Protein AF-A0A847G206-F1 (afdb_monomer)

Sequence (70 aa):
PMYETPSSLFLQTGKESPGEHHSSYHEYLFKLRRVKDRLFTESARQMAEHRHAAMQTFFEQLAAEYKGLA

Radius of gyration: 13.71 Å; Cα contacts (8 Å, |Δi|>4): 57; c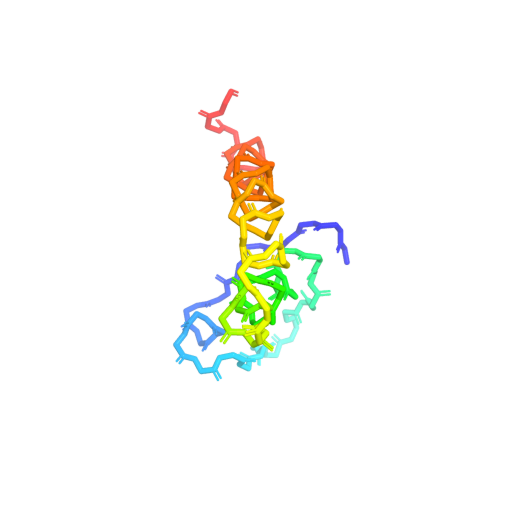hains: 1; bounding box: 26×26×36 Å

Nearest PDB structures (foldseek):
  5dqv-assembly1_B  TM=7.392E-01  e=4.398E-02  Bacillus subtilis
  5dqw-assembly1_A  TM=7.533E-01  e=6.060E-02  Bacillus subtilis
  3b57-assembly1_A-2  TM=8.510E-01  e=2.647E-01  Listeria innocua Clip11262

pLDDT: mean 96.86, std 2.47, range [84.12, 98.5]

Foldseek 3Di:
DQDDDADPCCLVPVDGDVPGDCHPLSCCSNPDLCVLVVDDDPVSNVVVVVVNVVVVVVSVVVVCVVVVND

Solvent-accessible surface area (backbone atoms only — not comparable to full-atom values): 4200 Å² total; per-residue (Å²): 93,72,69,57,87,77,48,75,58,23,77,75,70,67,43,76,54,94,90,57,67,81,11,58,52,45,47,36,76,69,46,59,74,56,53,48,80,73,48,88,48,69,71,54,33,58,54,27,54,59,53,46,52,54,52,50,54,53,53,53,50,51,53,30,50,77,69,68,73,104

Secondary structure (DSSP, 8-state):
----PPPHHHHHHS-PPTT----HHHHHHHTGGGGGGG--SHHHHHHHHHHHHHHHHHHHHHHHHHTT--

Structure (mmCIF, N/CA/C/O backbone):
data_AF-A0A847G206-F1
#
_entry.id   AF-A0A847G206-F1
#
loop_
_atom_site.group_PDB
_atom_site.id
_atom_site.type_symbol
_atom_site.label_atom_id
_atom_site.label_alt_id
_atom_site.label_comp_id
_atom_site.label_asym_id
_atom_site.label_entity_id
_atom_site.label_seq_id
_atom_site.pdbx_PDB_ins_code
_atom_site.Cartn_x
_atom_site.Cartn_y
_atom_site.Cartn_z
_atom_site.occupancy
_atom_site.B_iso_or_equiv
_atom_site.auth_seq_id
_atom_site.auth_comp_id
_atom_site.auth_asym_id
_atom_site.auth_atom_id
_atom_site.pdbx_PDB_model_num
ATOM 1 N N . PRO A 1 1 ? 11.408 -8.748 -4.676 1.00 86.75 1 PRO A N 1
ATOM 2 C CA . PRO A 1 1 ? 12.125 -7.444 -4.623 1.00 86.75 1 PRO A CA 1
ATOM 3 C C . PRO A 1 1 ? 11.446 -6.514 -3.604 1.00 86.75 1 PRO A C 1
ATOM 5 O O . PRO A 1 1 ? 10.328 -6.812 -3.189 1.00 86.75 1 PRO A O 1
ATOM 8 N N . MET A 1 2 ? 12.087 -5.409 -3.202 1.00 88.00 2 MET A N 1
ATOM 9 C CA . MET A 1 2 ? 11.443 -4.420 -2.315 1.00 88.00 2 MET A CA 1
ATOM 10 C C . MET A 1 2 ? 10.352 -3.627 -3.046 1.00 88.00 2 MET A C 1
ATOM 12 O O . MET A 1 2 ? 9.245 -3.484 -2.532 1.00 88.00 2 MET A O 1
ATOM 16 N N . TYR A 1 3 ? 10.642 -3.188 -4.273 1.00 95.56 3 TYR A N 1
ATOM 17 C CA . TYR A 1 3 ? 9.703 -2.520 -5.167 1.00 95.56 3 TYR A CA 1
ATOM 18 C C . TYR A 1 3 ? 9.728 -3.182 -6.544 1.00 95.56 3 TYR A C 1
ATOM 20 O O . TYR A 1 3 ? 10.772 -3.644 -7.000 1.00 95.56 3 TYR A O 1
ATOM 28 N N . GLU A 1 4 ? 8.567 -3.214 -7.183 1.00 96.38 4 GLU A N 1
ATOM 29 C CA . GLU A 1 4 ? 8.387 -3.531 -8.597 1.00 96.38 4 GLU A CA 1
ATOM 30 C C . GLU A 1 4 ? 7.124 -2.793 -9.043 1.00 96.38 4 GLU A C 1
ATOM 32 O O . GLU A 1 4 ? 6.179 -2.681 -8.254 1.00 96.38 4 GLU A O 1
ATOM 37 N N . THR A 1 5 ? 7.127 -2.230 -10.253 1.00 96.00 5 THR A N 1
ATOM 38 C CA . THR A 1 5 ? 5.966 -1.484 -10.755 1.00 96.00 5 THR A CA 1
ATOM 39 C C . THR A 1 5 ? 4.842 -2.480 -11.039 1.00 96.00 5 THR A C 1
ATOM 41 O O . THR A 1 5 ? 5.036 -3.331 -11.904 1.00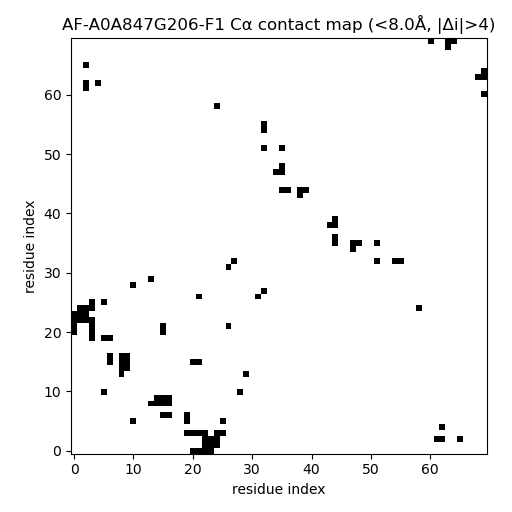 96.00 5 THR A O 1
ATOM 44 N N . PRO A 1 6 ? 3.685 -2.385 -10.358 1.00 97.06 6 PRO A N 1
ATOM 45 C CA . PRO A 1 6 ? 2.610 -3.345 -10.548 1.00 97.06 6 PRO A CA 1
ATOM 46 C C . PRO A 1 6 ? 2.008 -3.199 -11.942 1.00 97.06 6 PRO A C 1
ATOM 48 O O . PRO A 1 6 ? 1.760 -2.087 -12.426 1.00 97.06 6 PRO A O 1
ATOM 51 N N . SER A 1 7 ? 1.732 -4.329 -12.575 1.00 97.94 7 SER A N 1
ATOM 52 C CA . SER A 1 7 ? 1.060 -4.394 -13.861 1.00 97.94 7 SER A CA 1
ATOM 53 C C . SER A 1 7 ? -0.392 -3.930 -13.751 1.00 97.94 7 SER A C 1
ATOM 55 O O . SER A 1 7 ? -1.035 -3.981 -12.696 1.00 97.94 7 SER A O 1
ATOM 57 N N . SER A 1 8 ? -0.971 -3.522 -14.881 1.00 97.69 8 SER A N 1
ATOM 58 C CA . SER A 1 8 ? -2.400 -3.203 -14.936 1.00 97.69 8 SER A CA 1
ATOM 59 C C . SER A 1 8 ? -3.281 -4.404 -14.571 1.00 97.69 8 SER A C 1
ATOM 61 O O . SER A 1 8 ? -4.364 -4.198 -14.022 1.00 97.69 8 SER A O 1
ATOM 63 N N . LEU A 1 9 ? -2.834 -5.639 -14.846 1.00 97.94 9 LEU A N 1
ATOM 64 C CA . LEU A 1 9 ? -3.534 -6.863 -14.441 1.00 97.94 9 LEU A CA 1
ATOM 65 C C . LEU A 1 9 ? -3.578 -6.979 -12.915 1.00 97.94 9 LEU A C 1
ATOM 67 O O . LEU A 1 9 ? -4.656 -7.196 -12.352 1.00 97.94 9 LEU A O 1
ATOM 71 N N . PHE A 1 10 ? -2.439 -6.774 -12.250 1.00 98.31 10 PHE A N 1
ATOM 72 C CA . PHE A 1 10 ? -2.354 -6.817 -10.796 1.00 98.31 10 PHE A CA 1
ATOM 73 C C . PHE A 1 10 ? -3.203 -5.722 -10.150 1.00 98.31 10 PHE A C 1
ATOM 75 O O . PHE A 1 10 ? -3.981 -6.001 -9.238 1.00 98.31 10 PHE A O 1
ATOM 82 N N . LEU A 1 11 ? -3.146 -4.489 -10.659 1.00 97.12 11 LEU A N 1
ATOM 83 C CA . LEU A 1 11 ? -3.948 -3.380 -10.131 1.00 97.12 11 LEU A CA 1
ATOM 84 C C . LEU A 1 11 ? -5.462 -3.640 -10.207 1.00 97.12 11 LEU A C 1
ATOM 86 O O . LEU A 1 11 ? -6.199 -3.213 -9.319 1.00 97.12 11 LEU A O 1
ATOM 90 N N . GLN A 1 12 ? -5.924 -4.348 -11.240 1.00 97.38 12 GLN A N 1
ATOM 91 C CA . GLN A 1 12 ? -7.343 -4.658 -11.436 1.00 97.38 12 GLN A CA 1
ATOM 92 C C . GLN A 1 12 ? -7.797 -5.907 -10.676 1.00 97.38 12 GLN A C 1
ATOM 94 O O . GLN A 1 12 ? -8.907 -5.942 -10.150 1.00 97.38 12 GLN A O 1
ATOM 99 N N . THR A 1 13 ? -6.962 -6.945 -10.637 1.00 97.12 13 THR A N 1
ATOM 100 C CA . THR A 1 13 ? -7.385 -8.291 -10.210 1.00 97.12 13 THR A CA 1
ATOM 101 C C . THR A 1 13 ? -6.676 -8.796 -8.957 1.00 97.12 13 THR A C 1
ATOM 103 O O . THR A 1 13 ? -7.137 -9.753 -8.337 1.00 97.12 13 THR A O 1
ATOM 106 N N . GLY A 1 14 ? -5.560 -8.174 -8.576 1.00 96.50 14 GLY A N 1
ATOM 107 C CA . GLY A 1 14 ? -4.644 -8.665 -7.548 1.00 96.50 14 GLY A CA 1
ATOM 108 C C . GLY A 1 14 ? -3.813 -9.877 -7.974 1.00 96.50 14 GLY A C 1
ATOM 109 O O . GLY A 1 14 ? -3.212 -10.504 -7.110 1.00 96.50 14 GLY A O 1
ATOM 110 N N . LYS A 1 15 ? -3.807 -10.242 -9.264 1.00 97.50 15 LYS A N 1
ATOM 111 C CA . LYS A 1 15 ? -2.994 -11.338 -9.807 1.00 97.50 15 LYS A CA 1
ATOM 112 C C . LYS A 1 15 ? -1.805 -10.797 -10.587 1.00 97.50 15 LYS A C 1
ATOM 114 O O . LYS A 1 15 ? -1.970 -9.901 -11.410 1.00 97.50 15 LYS A O 1
ATOM 119 N N . GLU A 1 16 ? -0.639 -11.374 -10.336 1.00 97.56 16 GLU A N 1
ATOM 120 C CA . GLU A 1 16 ? 0.598 -11.073 -11.057 1.00 97.56 16 GLU A CA 1
ATOM 121 C C . GLU A 1 16 ? 0.504 -11.508 -12.527 1.00 97.56 16 GLU A C 1
ATOM 123 O O . GLU A 1 16 ? -0.124 -12.517 -12.871 1.00 97.56 16 GLU A O 1
ATOM 128 N N . SER A 1 17 ? 1.151 -10.746 -13.401 1.00 97.19 17 SER A N 1
ATOM 129 C CA . SER A 1 17 ? 1.435 -11.125 -14.782 1.00 97.19 17 SER A CA 1
ATOM 130 C C . SER A 1 17 ? 2.606 -12.118 -14.839 1.00 97.19 17 SER A C 1
ATOM 132 O O . SER A 1 17 ? 3.437 -12.147 -13.932 1.00 97.19 17 SER A O 1
ATOM 134 N N . PRO A 1 18 ? 2.741 -12.926 -15.907 1.00 96.62 18 PRO A N 1
ATOM 135 C CA . PRO A 1 18 ? 3.902 -13.800 -16.062 1.00 96.62 18 PRO A CA 1
ATOM 136 C C . PRO A 1 18 ? 5.222 -13.016 -15.981 1.00 96.62 18 PRO A C 1
ATOM 138 O O . PRO A 1 18 ? 5.458 -12.116 -16.784 1.00 96.62 18 PRO A O 1
ATOM 141 N N . GLY A 1 19 ? 6.075 -13.374 -15.019 1.00 95.94 19 GLY A N 1
ATOM 142 C CA . GLY A 1 19 ? 7.371 -12.726 -14.785 1.00 95.94 19 GLY A CA 1
ATOM 143 C C . GLY A 1 19 ? 7.339 -11.487 -13.882 1.00 95.94 19 GLY A C 1
ATOM 144 O O . GLY A 1 19 ? 8.404 -10.966 -13.569 1.00 95.94 19 GLY A O 1
ATOM 145 N N . GLU A 1 20 ? 6.161 -11.036 -13.445 1.00 97.25 20 GLU A N 1
ATOM 146 C CA . GLU A 1 20 ? 6.017 -9.990 -12.426 1.00 97.25 20 GLU A CA 1
ATOM 147 C C . GLU A 1 20 ? 6.317 -10.582 -11.047 1.00 97.25 20 GLU A C 1
ATOM 149 O O . GLU A 1 20 ? 5.730 -11.598 -10.668 1.00 97.25 20 GLU A O 1
ATOM 154 N N . HIS A 1 21 ? 7.229 -9.977 -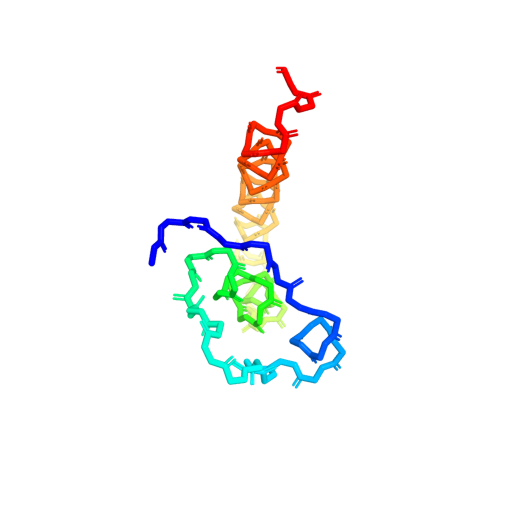10.284 1.00 96.75 21 HIS A N 1
ATOM 155 C CA . HIS A 1 21 ? 7.512 -10.458 -8.932 1.00 96.75 21 HIS A CA 1
ATOM 156 C C . HIS A 1 21 ? 6.640 -9.750 -7.901 1.00 96.75 21 HIS A C 1
ATOM 158 O O . HIS A 1 21 ? 6.588 -8.519 -7.828 1.00 96.75 21 HIS A O 1
ATOM 164 N N . HIS A 1 22 ? 6.076 -10.534 -6.983 1.00 97.50 22 HIS A N 1
ATOM 165 C CA . HIS A 1 22 ? 5.379 -9.988 -5.823 1.00 97.50 22 HIS A CA 1
ATOM 166 C C . HIS A 1 22 ? 6.351 -9.247 -4.898 1.00 97.50 22 HIS A C 1
ATOM 168 O O . HIS A 1 22 ? 7.152 -9.844 -4.171 1.00 97.50 22 HIS A O 1
ATOM 174 N N . SER A 1 23 ? 6.311 -7.917 -4.945 1.00 97.50 23 SER A N 1
ATOM 175 C CA . SER A 1 23 ? 7.116 -7.048 -4.083 1.00 97.50 23 SER A CA 1
ATOM 176 C C . SER A 1 23 ? 6.370 -6.654 -2.806 1.00 97.50 23 SER A C 1
ATOM 178 O O . SER A 1 23 ? 5.157 -6.831 -2.686 1.00 97.50 23 SER A O 1
ATOM 180 N N . SER A 1 24 ? 7.068 -6.042 -1.848 1.00 96.94 24 SER A N 1
ATOM 181 C CA . SER A 1 24 ? 6.418 -5.475 -0.656 1.00 96.94 24 SER A CA 1
ATOM 182 C C . SER A 1 24 ? 5.341 -4.443 -1.021 1.00 96.94 24 SER A C 1
ATOM 184 O O . SER A 1 24 ? 4.339 -4.316 -0.316 1.00 96.94 24 SER A O 1
ATOM 186 N N . TYR A 1 25 ? 5.508 -3.744 -2.151 1.00 97.50 25 TYR A N 1
ATOM 187 C CA . TYR A 1 25 ? 4.495 -2.831 -2.678 1.00 97.50 25 TYR A CA 1
ATOM 188 C C . TYR A 1 25 ? 3.249 -3.570 -3.195 1.00 97.50 25 TYR A C 1
ATOM 190 O O . TYR A 1 25 ? 2.129 -3.132 -2.930 1.00 97.50 25 TYR A O 1
ATOM 198 N N . HIS A 1 26 ? 3.416 -4.733 -3.838 1.00 98.19 26 HIS A N 1
ATOM 199 C CA . HIS A 1 26 ? 2.294 -5.587 -4.250 1.00 98.19 26 HIS A CA 1
ATOM 200 C C . HIS A 1 26 ? 1.489 -6.058 -3.037 1.00 98.19 26 HIS A C 1
ATOM 202 O O . HIS A 1 26 ? 0.267 -5.906 -3.000 1.00 98.19 26 HIS A O 1
ATOM 208 N N . GLU A 1 27 ? 2.170 -6.541 -1.995 1.00 97.94 27 GLU A N 1
ATOM 209 C CA . GLU A 1 27 ? 1.522 -6.978 -0.756 1.00 97.94 27 GLU A CA 1
ATOM 210 C C . GLU A 1 27 ? 0.770 -5.831 -0.057 1.00 97.94 27 GLU A C 1
ATOM 212 O O . GLU A 1 27 ? -0.335 -6.027 0.465 1.00 97.94 27 GLU A O 1
ATOM 217 N N . TYR A 1 28 ? 1.317 -4.611 -0.086 1.00 97.69 28 TYR A N 1
ATOM 218 C CA . TYR A 1 28 ? 0.629 -3.420 0.415 1.00 97.69 28 TYR A CA 1
ATOM 219 C C . TYR A 1 28 ? -0.667 -3.127 -0.351 1.00 97.69 28 TYR A C 1
ATOM 221 O O . TYR A 1 28 ? -1.724 -2.975 0.274 1.00 97.69 28 TYR A O 1
ATOM 229 N N . LEU A 1 29 ? -0.604 -3.097 -1.686 1.00 97.31 29 LEU A N 1
ATOM 230 C CA . LEU A 1 29 ? -1.748 -2.823 -2.560 1.00 97.31 29 LEU A CA 1
ATOM 231 C C . LEU A 1 29 ? -2.833 -3.905 -2.456 1.00 97.31 29 LEU A C 1
ATOM 233 O O . LEU A 1 29 ? -4.032 -3.594 -2.462 1.00 97.31 29 LEU A O 1
ATOM 237 N N . PHE A 1 30 ? -2.424 -5.166 -2.332 1.00 97.81 30 PHE A N 1
ATOM 238 C CA . PHE A 1 30 ? -3.322 -6.315 -2.283 1.00 97.81 30 PHE A CA 1
ATOM 239 C C . PHE A 1 30 ? -3.952 -6.524 -0.900 1.00 97.81 30 PHE A C 1
ATOM 241 O O . PHE A 1 30 ? -5.172 -6.718 -0.796 1.00 97.81 30 PHE A O 1
ATOM 248 N N . LYS A 1 31 ? -3.148 -6.456 0.171 1.00 97.50 31 LYS A N 1
ATOM 249 C CA . LYS A 1 31 ? -3.552 -6.876 1.521 1.00 97.50 31 LYS A CA 1
ATOM 250 C C . LYS A 1 31 ? -3.396 -5.791 2.576 1.00 97.50 31 LYS A C 1
ATOM 252 O O . LYS A 1 31 ? -4.387 -5.438 3.215 1.00 97.50 31 LYS A O 1
ATOM 257 N N . LEU A 1 32 ? -2.182 -5.289 2.809 1.00 98.00 32 LEU A N 1
ATOM 258 C CA . LEU A 1 32 ? -1.875 -4.572 4.059 1.00 98.00 32 LEU A CA 1
ATOM 259 C C . LEU A 1 32 ? -2.705 -3.300 4.227 1.00 98.00 32 LEU A C 1
ATOM 261 O O . LEU A 1 32 ? -3.190 -3.027 5.325 1.00 98.00 32 LEU A O 1
ATOM 265 N N . ARG A 1 33 ? -2.961 -2.567 3.137 1.00 97.19 33 ARG A N 1
ATOM 266 C CA . ARG A 1 33 ? -3.777 -1.346 3.183 1.00 97.19 33 ARG A CA 1
ATOM 267 C C . ARG A 1 33 ? -5.215 -1.576 3.674 1.00 97.19 33 ARG A C 1
ATOM 269 O O . ARG A 1 33 ? -5.816 -0.643 4.189 1.00 97.19 33 ARG A O 1
ATOM 276 N N . ARG A 1 34 ? -5.736 -2.808 3.559 1.00 97.44 34 ARG A N 1
ATOM 277 C CA . ARG A 1 34 ? -7.103 -3.218 3.943 1.00 97.44 34 ARG A CA 1
ATOM 278 C C . ARG A 1 34 ? -7.213 -3.726 5.385 1.00 97.44 34 ARG A C 1
ATOM 280 O O . ARG A 1 34 ? -8.308 -4.024 5.850 1.00 97.44 34 ARG A O 1
ATOM 287 N N . VAL A 1 35 ? -6.097 -3.877 6.107 1.00 97.81 35 VAL A N 1
ATOM 288 C CA . VAL A 1 35 ? -6.109 -4.409 7.485 1.00 97.81 35 VAL A CA 1
ATOM 289 C C . VAL A 1 35 ? -6.887 -3.494 8.433 1.00 97.81 35 VAL A C 1
ATOM 291 O O . VAL A 1 35 ? -7.595 -3.995 9.304 1.00 97.81 35 VAL A O 1
ATOM 294 N N . LYS A 1 36 ? -6.811 -2.170 8.236 1.00 97.56 36 LYS A N 1
ATOM 295 C CA . LYS A 1 36 ? -7.518 -1.183 9.069 1.00 97.56 36 LYS A CA 1
ATOM 296 C C . LYS A 1 36 ? -9.037 -1.399 9.090 1.00 97.56 36 LYS A C 1
ATOM 298 O O . LYS A 1 36 ? -9.666 -1.231 10.130 1.00 97.56 36 LYS A O 1
ATOM 303 N N . ASP A 1 37 ? -9.592 -1.891 7.982 1.00 97.81 37 ASP A N 1
ATOM 304 C CA . ASP A 1 37 ? -11.031 -2.108 7.801 1.00 97.81 37 ASP A CA 1
ATOM 305 C C . ASP A 1 37 ? -11.536 -3.375 8.515 1.00 97.81 37 ASP A C 1
ATOM 307 O O . ASP A 1 37 ? -12.737 -3.628 8.579 1.00 97.81 37 ASP A O 1
ATOM 311 N N . ARG A 1 38 ? -10.626 -4.193 9.060 1.00 97.12 38 ARG A N 1
ATOM 312 C CA . ARG A 1 38 ? -10.940 -5.456 9.747 1.00 97.12 38 ARG A CA 1
ATOM 313 C C . ARG A 1 38 ? -10.807 -5.375 11.267 1.00 97.12 38 ARG A C 1
ATOM 315 O O . ARG A 1 38 ? -10.834 -6.405 11.936 1.00 97.12 38 ARG A O 1
ATOM 322 N N . LEU A 1 39 ? -10.639 -4.176 11.822 1.00 97.94 39 LEU A N 1
ATOM 323 C CA . LEU A 1 39 ? -10.493 -3.976 13.263 1.00 97.94 39 LEU A CA 1
ATOM 324 C C . LEU A 1 39 ? -11.836 -3.647 13.921 1.00 97.94 39 LEU A C 1
ATOM 326 O O . LEU A 1 39 ? -12.632 -2.852 13.414 1.00 97.94 39 LEU A O 1
ATOM 330 N N . PHE A 1 40 ? -12.087 -4.276 15.069 1.00 97.81 40 PHE A N 1
ATOM 331 C CA . PHE A 1 40 ? -13.409 -4.277 15.702 1.00 97.81 40 PHE A CA 1
ATOM 332 C C . PHE A 1 40 ? -13.568 -3.244 16.819 1.00 97.81 40 PHE A C 1
ATOM 334 O O . PHE A 1 40 ? -14.669 -2.728 17.006 1.00 97.81 40 PHE A O 1
ATOM 341 N N . THR A 1 41 ? -12.496 -2.920 17.545 1.00 98.44 41 THR A N 1
ATOM 342 C CA . THR A 1 41 ? -12.547 -1.939 18.635 1.00 98.44 41 THR A CA 1
ATOM 343 C C . THR A 1 41 ? -12.219 -0.541 18.133 1.00 98.44 41 THR A C 1
ATOM 345 O O . THR A 1 41 ? -11.460 -0.361 17.179 1.00 98.44 41 THR A O 1
ATOM 348 N N . GLU A 1 42 ? -12.768 0.464 18.807 1.00 98.12 42 GLU A N 1
ATOM 349 C CA . GLU A 1 42 ? -12.489 1.866 18.506 1.00 98.12 42 GLU A CA 1
ATOM 350 C C . GLU A 1 42 ? -10.993 2.192 18.625 1.00 98.12 42 GLU A C 1
ATOM 352 O O . GLU A 1 42 ? -10.406 2.743 17.696 1.00 98.12 42 GLU A O 1
ATOM 357 N N . SER A 1 43 ? -10.348 1.752 19.710 1.00 98.38 43 SER A N 1
ATOM 358 C CA . SER A 1 43 ? -8.911 1.955 19.930 1.00 98.38 43 SER A CA 1
ATOM 359 C C . SER A 1 43 ? -8.046 1.332 18.829 1.00 98.38 43 SER A C 1
ATOM 361 O O . SER A 1 43 ? -7.068 1.935 18.383 1.00 98.38 43 SER A O 1
ATOM 363 N N . ALA A 1 44 ? -8.414 0.144 18.339 1.00 98.50 44 ALA A N 1
ATOM 364 C CA . ALA A 1 44 ? -7.689 -0.514 17.260 1.00 98.50 44 ALA A CA 1
ATOM 365 C C . ALA A 1 44 ? -7.854 0.236 15.929 1.00 98.50 44 ALA A C 1
ATOM 367 O O . ALA A 1 44 ? -6.872 0.396 15.204 1.00 98.50 44 ALA A O 1
ATOM 368 N N . ARG A 1 45 ? -9.058 0.741 15.626 1.00 98.31 45 ARG A N 1
ATOM 369 C CA . ARG A 1 45 ? -9.308 1.556 14.423 1.00 98.31 45 ARG A CA 1
ATOM 370 C C . ARG A 1 45 ? -8.507 2.854 14.445 1.00 98.31 45 ARG A C 1
ATOM 372 O O . ARG A 1 45 ? -7.827 3.145 13.468 1.00 98.31 45 ARG A O 1
ATOM 379 N N . GLN A 1 46 ? -8.503 3.573 15.568 1.00 97.88 46 GLN A N 1
ATOM 380 C CA . GLN A 1 46 ? -7.713 4.801 15.732 1.00 97.88 46 GLN A CA 1
ATOM 381 C C . GLN A 1 46 ? -6.217 4.547 15.495 1.00 97.88 46 GLN A C 1
ATOM 383 O O . GLN A 1 46 ? -5.567 5.259 14.729 1.00 97.88 46 GLN A O 1
ATOM 388 N N . MET A 1 47 ? -5.674 3.480 16.088 1.00 98.31 47 MET A N 1
ATOM 389 C CA . MET A 1 47 ? -4.282 3.088 15.870 1.00 98.31 47 MET A CA 1
ATOM 390 C C . MET A 1 47 ? -4.002 2.713 14.406 1.00 98.31 47 MET A C 1
ATOM 392 O O . MET A 1 47 ? -2.916 2.986 13.889 1.00 98.31 47 MET A O 1
ATOM 396 N N . ALA A 1 48 ? -4.952 2.069 13.733 1.00 98.38 48 ALA A N 1
ATOM 397 C CA . ALA A 1 48 ? -4.770 1.626 12.360 1.00 98.38 48 ALA A CA 1
ATOM 398 C C . ALA A 1 48 ? -4.835 2.747 11.334 1.00 98.38 48 ALA A C 1
ATOM 400 O O . ALA A 1 48 ? -4.111 2.653 10.350 1.00 98.38 48 ALA A O 1
ATOM 401 N N . GLU A 1 49 ? -5.610 3.806 11.564 1.00 98.19 49 GLU A N 1
ATOM 402 C CA . GLU A 1 49 ? -5.583 4.983 10.688 1.00 98.19 49 GLU A CA 1
ATOM 403 C C . GLU A 1 49 ? -4.194 5.635 10.688 1.00 98.19 49 GLU A C 1
ATOM 405 O O . GLU A 1 49 ? -3.614 5.854 9.625 1.00 98.19 49 GLU A O 1
ATOM 410 N N . HIS A 1 50 ? -3.581 5.819 11.864 1.00 97.94 50 HIS A N 1
ATOM 411 C CA . HIS A 1 50 ? -2.214 6.346 11.951 1.00 97.94 50 HIS A CA 1
ATOM 412 C C . HIS A 1 50 ? -1.192 5.440 11.242 1.00 97.94 50 HIS A C 1
ATOM 414 O O . HIS A 1 50 ? -0.340 5.903 10.484 1.00 97.94 50 HIS A O 1
ATOM 420 N N . ARG A 1 51 ? -1.281 4.120 11.455 1.00 98.25 51 ARG A N 1
ATOM 421 C CA . ARG A 1 51 ? -0.391 3.152 10.788 1.00 98.25 51 ARG A CA 1
ATOM 422 C C . ARG A 1 51 ? -0.613 3.112 9.275 1.00 98.25 51 ARG A C 1
ATOM 424 O O . ARG A 1 51 ? 0.350 2.966 8.528 1.00 98.25 51 ARG A O 1
ATOM 431 N N . HIS A 1 52 ? -1.857 3.238 8.823 1.00 98.38 52 HIS A N 1
ATOM 432 C CA . HIS A 1 52 ? -2.197 3.269 7.407 1.00 98.38 52 HIS A CA 1
ATOM 433 C C . HIS A 1 52 ? -1.621 4.505 6.721 1.00 98.38 52 HIS A C 1
ATOM 435 O O . HIS A 1 52 ? -0.985 4.353 5.681 1.00 98.38 52 HIS A O 1
ATOM 441 N N . ALA A 1 53 ? -1.765 5.683 7.334 1.00 98.31 53 ALA A N 1
ATOM 442 C CA . ALA A 1 53 ? -1.184 6.922 6.825 1.00 98.31 53 ALA A CA 1
ATOM 443 C C . ALA A 1 53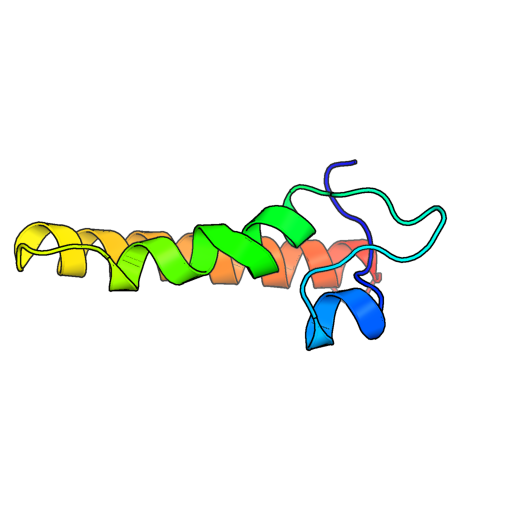 ? 0.339 6.799 6.653 1.00 98.31 53 ALA A C 1
ATOM 445 O O . ALA A 1 53 ? 0.865 7.099 5.585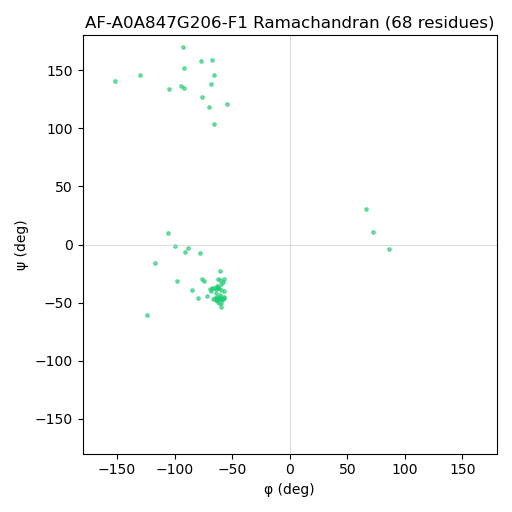 1.00 98.31 53 ALA A O 1
ATOM 446 N N . ALA A 1 54 ? 1.040 6.247 7.651 1.00 98.31 54 ALA A N 1
ATOM 447 C CA . ALA A 1 54 ? 2.483 6.018 7.562 1.00 98.31 54 ALA A CA 1
ATOM 448 C C . ALA A 1 54 ? 2.869 5.064 6.41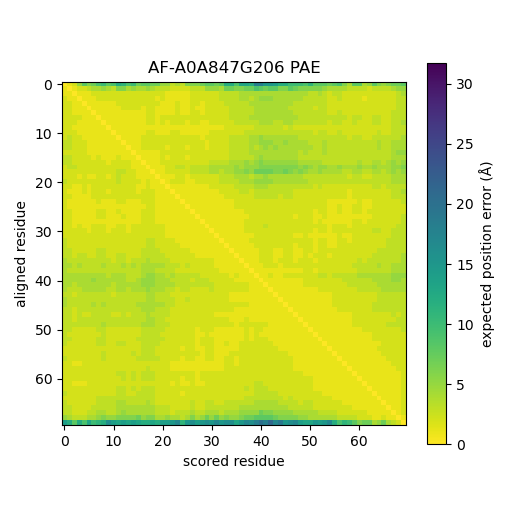3 1.00 98.31 54 ALA A C 1
ATOM 450 O O . ALA A 1 54 ? 3.813 5.340 5.674 1.00 98.31 54 ALA A O 1
ATOM 451 N N . MET A 1 55 ? 2.135 3.957 6.226 1.00 98.00 55 MET A N 1
ATOM 452 C CA . MET A 1 55 ? 2.377 3.045 5.100 1.00 98.00 55 MET A CA 1
ATOM 453 C C . MET A 1 55 ? 2.110 3.711 3.749 1.00 98.00 55 MET A C 1
ATOM 455 O O . MET A 1 55 ? 2.870 3.487 2.812 1.00 98.00 55 MET A O 1
ATOM 459 N N . GLN A 1 56 ? 1.038 4.499 3.639 1.00 98.12 56 GLN A N 1
ATOM 460 C CA . GLN A 1 56 ? 0.697 5.204 2.408 1.00 98.12 56 GLN A CA 1
ATOM 461 C C . GLN A 1 56 ? 1.827 6.152 2.006 1.00 98.12 56 GLN A C 1
ATOM 463 O O . GLN A 1 56 ? 2.371 6.000 0.916 1.00 98.12 56 GLN A O 1
ATOM 468 N N . THR A 1 57 ? 2.251 7.036 2.912 1.00 98.31 57 THR A N 1
ATOM 469 C CA . THR A 1 57 ? 3.356 7.970 2.659 1.00 98.31 57 THR A CA 1
ATOM 470 C C . THR A 1 57 ? 4.641 7.238 2.278 1.00 98.31 57 THR A C 1
ATOM 472 O O . THR A 1 57 ? 5.294 7.611 1.307 1.00 98.31 57 THR A O 1
ATOM 475 N N . PHE A 1 58 ? 4.991 6.165 2.995 1.00 97.81 58 PHE A N 1
ATOM 476 C CA . PHE A 1 58 ? 6.183 5.375 2.688 1.00 97.81 58 PHE A CA 1
ATOM 477 C C . PHE A 1 58 ? 6.148 4.784 1.271 1.00 97.81 58 PHE A C 1
ATOM 479 O O . PHE A 1 58 ? 7.112 4.922 0.521 1.00 97.81 58 PHE A O 1
ATOM 486 N N . PHE A 1 59 ? 5.052 4.125 0.887 1.00 97.44 59 PHE A N 1
ATOM 487 C CA . PHE A 1 59 ? 4.970 3.460 -0.414 1.00 97.44 59 PHE A CA 1
ATOM 488 C C . PHE A 1 59 ? 4.762 4.432 -1.581 1.00 97.44 59 PHE A C 1
ATOM 490 O O . PHE A 1 59 ? 5.223 4.137 -2.684 1.00 97.44 59 PHE A O 1
ATOM 497 N N . GLU A 1 60 ? 4.108 5.575 -1.364 1.00 96.19 60 GLU A N 1
ATOM 498 C CA . GLU A 1 60 ? 4.025 6.657 -2.354 1.00 96.19 60 GLU A CA 1
ATOM 499 C C . GLU A 1 60 ? 5.410 7.251 -2.633 1.00 96.19 60 GLU A C 1
ATOM 501 O O . GLU A 1 60 ? 5.801 7.349 -3.797 1.00 96.19 60 GLU A O 1
ATOM 506 N N . GLN A 1 61 ? 6.182 7.549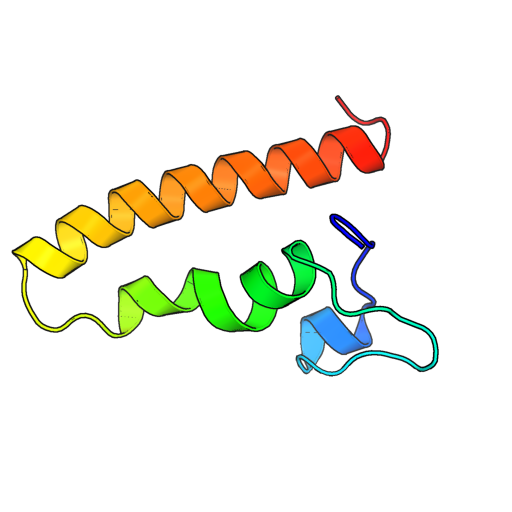 -1.582 1.00 97.69 61 GLN A N 1
ATOM 507 C CA . GLN A 1 61 ? 7.550 8.053 -1.714 1.00 97.69 61 GLN A CA 1
ATOM 508 C C . GLN A 1 61 ? 8.468 7.024 -2.386 1.00 97.69 61 GLN A C 1
ATOM 510 O O . GLN A 1 61 ? 9.134 7.345 -3.366 1.00 97.69 61 GLN A O 1
ATOM 515 N N . LEU A 1 62 ? 8.444 5.766 -1.933 1.00 96.62 62 LEU A N 1
ATOM 516 C CA . LEU A 1 62 ? 9.224 4.683 -2.543 1.00 96.62 62 LEU A CA 1
ATOM 517 C C . LEU A 1 62 ? 8.901 4.518 -4.038 1.00 96.62 62 LEU A C 1
ATOM 519 O O . LEU A 1 62 ? 9.795 4.286 -4.851 1.00 96.62 62 LEU A O 1
ATOM 523 N N . ALA A 1 63 ? 7.623 4.637 -4.414 1.00 95.25 63 ALA A N 1
ATOM 524 C CA . ALA A 1 63 ? 7.207 4.565 -5.810 1.00 95.25 63 ALA A CA 1
ATOM 525 C C . ALA A 1 63 ? 7.714 5.754 -6.638 1.00 95.25 63 ALA A C 1
ATOM 527 O O . ALA A 1 63 ? 8.059 5.564 -7.805 1.00 95.25 63 ALA A O 1
ATOM 528 N N . ALA A 1 64 ? 7.743 6.959 -6.067 1.00 96.56 64 ALA A N 1
ATOM 529 C CA . ALA A 1 64 ? 8.291 8.142 -6.723 1.00 96.56 64 ALA A CA 1
ATOM 530 C C . ALA A 1 64 ? 9.810 8.018 -6.919 1.00 96.56 64 ALA A C 1
ATOM 532 O O . ALA A 1 64 ? 10.288 8.201 -8.038 1.00 96.56 64 ALA A O 1
ATOM 533 N N . GLU A 1 65 ? 10.546 7.613 -5.881 1.00 96.62 65 GLU A N 1
ATOM 534 C CA . GLU A 1 65 ? 11.999 7.393 -5.924 1.00 96.62 65 GLU A CA 1
ATOM 535 C C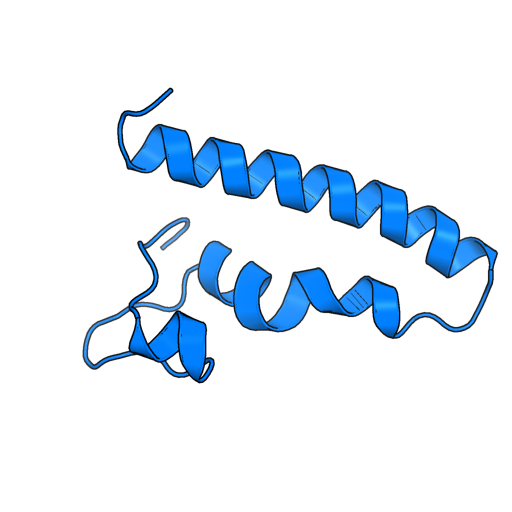 . GLU A 1 65 ? 12.385 6.345 -6.970 1.00 96.62 65 GLU A C 1
ATOM 537 O O . GLU A 1 65 ? 13.252 6.590 -7.807 1.00 96.62 65 GLU A O 1
ATOM 542 N N . TYR A 1 66 ? 11.695 5.201 -6.999 1.00 94.19 66 TYR A N 1
ATOM 543 C CA . TYR A 1 66 ? 11.975 4.146 -7.977 1.00 94.19 66 TYR A CA 1
ATOM 544 C C . TYR A 1 66 ? 11.737 4.599 -9.427 1.00 94.19 66 TYR A C 1
ATOM 546 O O . TYR A 1 66 ? 12.391 4.119 -10.350 1.00 94.19 66 TYR A O 1
ATOM 554 N N . LYS A 1 67 ? 10.801 5.531 -9.636 1.00 93.62 67 LYS A N 1
ATOM 555 C CA . LYS A 1 67 ? 10.492 6.116 -10.949 1.00 93.62 67 LYS 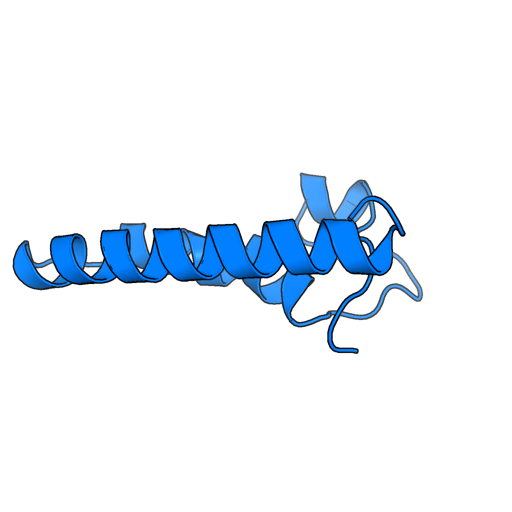A CA 1
ATOM 556 C C . LYS A 1 67 ? 11.354 7.339 -11.287 1.00 93.62 67 LYS A C 1
ATOM 558 O O . LYS A 1 67 ? 11.191 7.881 -12.377 1.00 93.62 67 LYS A O 1
ATOM 563 N N . GLY A 1 68 ? 12.232 7.783 -10.384 1.00 95.56 68 GLY A N 1
ATOM 564 C CA . GLY A 1 68 ? 13.032 9.000 -10.556 1.00 95.56 68 GLY A CA 1
ATOM 565 C C . GLY A 1 68 ? 12.200 10.289 -10.570 1.00 95.56 68 GLY A C 1
ATOM 566 O O . GLY A 1 68 ? 12.546 11.230 -11.277 1.00 95.56 68 GLY A O 1
ATOM 567 N N . LEU A 1 69 ? 11.072 10.307 -9.854 1.00 95.12 69 LEU A N 1
ATOM 568 C CA . LEU A 1 69 ? 10.143 11.444 -9.767 1.00 95.12 69 LEU A CA 1
ATOM 569 C C . LEU A 1 69 ? 10.315 12.276 -8.484 1.00 95.12 69 LEU A C 1
ATOM 571 O O . LEU A 1 69 ? 9.571 13.238 -8.294 1.00 95.12 69 LEU A O 1
ATOM 575 N N . ALA A 1 70 ? 11.240 11.876 -7.608 1.00 84.12 70 ALA A N 1
ATOM 576 C CA . ALA A 1 70 ? 11.559 12.520 -6.336 1.00 84.12 70 ALA A CA 1
ATOM 577 C C . ALA A 1 70 ? 12.981 13.090 -6.357 1.00 84.12 70 ALA A C 1
ATOM 579 O O . ALA A 1 70 ? 13.853 12.450 -6.992 1.00 84.12 70 ALA A O 1
#

Mean predicted aligned error: 2.44 Å